Protein AF-A0A7C5GDE3-F1 (afdb_monomer)

Foldseek 3Di:
DVVVVVVVVVVVVVVVCVVVVDDDDDDDPDDQDLVNDDPVVNVVVV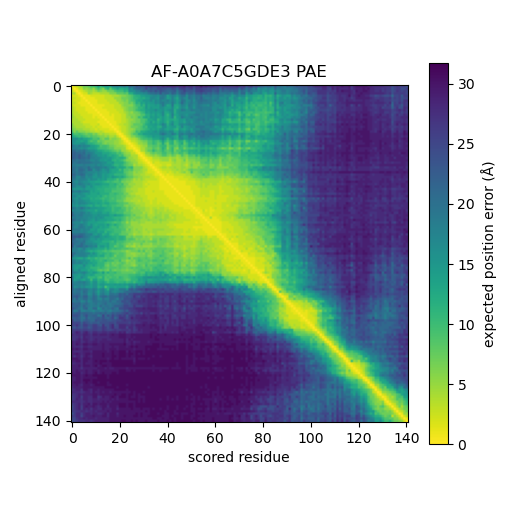VLVVQADPVDPVSVVCRCVVVVVVVVVVVVVVVVVCVDVVCPPVVVVVVVVVVVVVVVPPPPPPPVDDDDPVCVVPPDDDDDPVVVVVPPPPPPD

Mean predicted aligned error: 18.71 Å

pLDDT: mean 71.04, std 16.56, range [36.78, 96.12]

Sequence (141 aa):
MAETIREQAQAALKEVEEISAVVLPEPSTELVPVDAADEPTSAEIQKRMDEIDMGNTQSIIEFGSTAQAGLQEISQEMLQGVRNKDVGPAGDSLSAIVTTIRGFSVNELDMRRKRSWWERLLGRAAPAAKFLARYEDVQGQ

Structure (mmCIF, N/CA/C/O backbone):
data_AF-A0A7C5GDE3-F1
#
_entry.id   AF-A0A7C5GDE3-F1
#
loop_
_atom_site.group_PDB
_atom_site.id
_atom_site.type_symbol
_atom_site.label_atom_id
_atom_site.label_alt_id
_atom_site.label_comp_id
_atom_site.label_asym_id
_atom_site.label_entity_id
_atom_site.label_seq_id
_atom_site.pdbx_PDB_ins_code
_atom_site.Cartn_x
_atom_site.Cartn_y
_atom_site.Cartn_z
_atom_site.occupancy
_atom_site.B_iso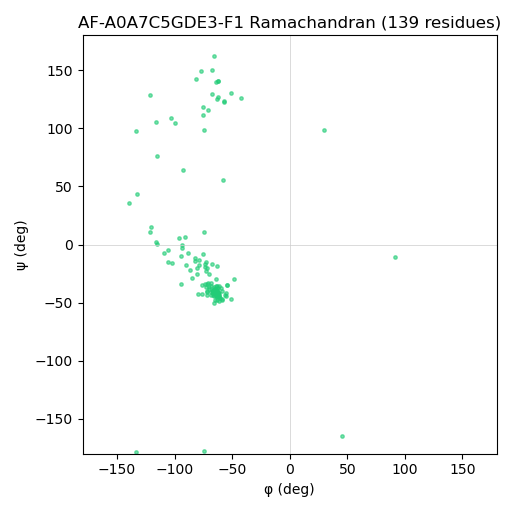_or_equiv
_atom_site.auth_seq_id
_atom_site.auth_comp_id
_atom_site.auth_asym_id
_atom_site.auth_atom_id
_atom_site.pdbx_PDB_model_num
ATOM 1 N N . MET A 1 1 ? -35.048 -11.320 20.914 1.00 57.00 1 MET A N 1
ATOM 2 C CA . MET A 1 1 ? -33.844 -10.500 21.174 1.00 57.00 1 MET A CA 1
ATOM 3 C C . MET A 1 1 ? -32.620 -11.364 21.462 1.00 57.00 1 MET A C 1
ATOM 5 O O . MET A 1 1 ? -31.658 -11.242 20.725 1.00 57.00 1 MET A O 1
ATOM 9 N N . ALA A 1 2 ? -32.636 -12.265 22.454 1.00 73.25 2 ALA A N 1
ATOM 10 C CA . ALA A 1 2 ? -31.489 -13.155 22.698 1.00 73.25 2 ALA A CA 1
ATOM 11 C C . ALA A 1 2 ? -31.217 -14.136 21.535 1.00 73.25 2 ALA A C 1
ATOM 13 O O . ALA A 1 2 ? -30.075 -14.266 21.110 1.00 73.25 2 ALA A O 1
ATOM 14 N N . GLU A 1 3 ? -32.267 -14.747 20.970 1.00 77.62 3 GLU A N 1
ATOM 15 C CA . GLU A 1 3 ? -32.136 -15.688 19.841 1.00 77.62 3 GLU A CA 1
ATOM 16 C C . GLU A 1 3 ? -31.596 -15.011 18.572 1.00 77.62 3 GLU A C 1
ATOM 18 O O . GLU A 1 3 ? -30.639 -15.474 17.968 1.00 77.62 3 GLU A O 1
ATOM 23 N N . THR A 1 4 ? -32.118 -13.825 18.249 1.00 84.44 4 THR A N 1
ATOM 24 C CA . THR A 1 4 ? -31.670 -13.013 17.107 1.00 84.44 4 THR A CA 1
ATOM 25 C C . THR A 1 4 ? -30.212 -12.561 17.234 1.00 84.44 4 THR A C 1
ATOM 27 O O . THR A 1 4 ? -29.501 -12.497 16.238 1.00 84.44 4 THR A O 1
ATOM 30 N N . ILE A 1 5 ? -29.739 -12.265 18.453 1.00 79.75 5 ILE A N 1
ATOM 31 C CA . ILE A 1 5 ? -28.326 -11.929 18.702 1.00 79.75 5 ILE A CA 1
ATOM 32 C C . ILE A 1 5 ? -27.446 -13.172 18.530 1.00 79.75 5 ILE A C 1
ATOM 34 O O . ILE A 1 5 ? -26.348 -13.081 17.986 1.00 79.75 5 ILE A O 1
ATOM 38 N N . ARG A 1 6 ? -27.927 -14.342 18.964 1.00 76.31 6 ARG A N 1
ATOM 39 C CA . ARG A 1 6 ? -27.211 -15.614 18.832 1.00 76.31 6 ARG A CA 1
ATOM 40 C C . ARG A 1 6 ? -27.056 -16.029 17.368 1.00 76.31 6 ARG A C 1
ATOM 42 O O . ARG A 1 6 ? -25.956 -16.405 16.973 1.00 76.31 6 ARG A O 1
ATOM 49 N N . GLU A 1 7 ? -28.112 -15.902 16.570 1.00 84.94 7 GLU A N 1
ATOM 50 C CA . GLU A 1 7 ? -28.078 -16.160 15.123 1.00 84.94 7 GLU A CA 1
ATOM 51 C C . GLU A 1 7 ? -27.121 -15.203 14.397 1.00 84.94 7 GLU A C 1
ATOM 53 O O . GLU A 1 7 ? -26.301 -15.642 13.592 1.00 84.94 7 GLU A O 1
ATOM 58 N N . GLN A 1 8 ? -27.150 -13.906 14.728 1.00 78.62 8 GLN A N 1
ATOM 59 C CA . GLN A 1 8 ? -26.225 -12.917 14.158 1.00 78.62 8 GLN A CA 1
ATOM 60 C C . GLN A 1 8 ? -24.766 -13.189 14.541 1.00 78.62 8 GLN A C 1
ATOM 62 O O . GLN A 1 8 ? -23.879 -13.093 13.694 1.00 78.62 8 GLN A O 1
ATOM 67 N N . ALA A 1 9 ? -24.506 -13.568 15.795 1.00 81.06 9 ALA A N 1
ATOM 68 C CA . ALA A 1 9 ? -23.167 -13.928 16.249 1.00 81.06 9 ALA A CA 1
ATOM 69 C C . ALA A 1 9 ? -22.640 -15.183 15.536 1.00 81.06 9 ALA A C 1
ATOM 71 O O . ALA A 1 9 ? -21.473 -15.226 15.157 1.00 81.06 9 ALA A O 1
ATOM 72 N N . GLN A 1 10 ? -23.493 -16.186 15.305 1.00 81.94 10 GLN A N 1
ATOM 73 C CA . GLN A 1 10 ? -23.124 -17.384 14.544 1.00 81.94 10 GLN A CA 1
ATOM 74 C C . GLN A 1 10 ? -22.838 -17.077 13.070 1.00 81.94 10 GLN A C 1
ATOM 76 O O . GLN A 1 10 ? -21.880 -17.614 12.518 1.00 81.94 10 GLN A O 1
ATOM 81 N N . ALA A 1 11 ? -23.619 -16.193 12.444 1.00 82.25 11 ALA A N 1
ATOM 82 C CA . ALA A 1 11 ? -23.365 -15.753 11.074 1.00 82.25 11 ALA A CA 1
ATOM 83 C C . ALA A 1 11 ? -22.026 -15.002 10.955 1.00 82.25 11 ALA A C 1
ATOM 85 O O . ALA A 1 11 ? -21.229 -15.311 10.072 1.00 82.25 11 ALA A O 1
ATOM 86 N N . ALA A 1 12 ? -21.743 -14.085 11.885 1.00 82.50 12 ALA A N 1
ATOM 87 C CA . ALA A 1 12 ? -20.484 -13.344 11.917 1.00 82.50 12 ALA A CA 1
ATOM 88 C C . ALA A 1 12 ? -19.271 -14.252 12.182 1.00 82.50 12 ALA A C 1
ATOM 90 O O . ALA A 1 12 ? -18.218 -14.058 11.581 1.00 82.50 12 ALA A O 1
ATOM 91 N N . LEU A 1 13 ? -19.409 -15.259 13.054 1.00 83.00 13 LEU A N 1
ATOM 92 C CA . LEU A 1 13 ? -18.359 -16.256 13.286 1.00 83.00 13 LEU A CA 1
ATOM 93 C C . LEU A 1 13 ? -18.038 -17.031 12.012 1.00 83.00 13 LEU A C 1
ATOM 95 O O . LEU A 1 13 ? -16.869 -17.163 11.664 1.00 83.00 13 LEU A O 1
ATOM 99 N N . LYS A 1 14 ? -19.067 -17.479 11.290 1.00 82.62 14 LYS A N 1
ATOM 100 C CA . LYS A 1 14 ? -18.890 -18.212 10.038 1.00 82.62 14 LYS A CA 1
ATOM 101 C C . LYS A 1 14 ? -18.173 -17.372 8.975 1.00 82.62 14 LYS A C 1
ATOM 103 O O . LYS A 1 14 ? -17.272 -17.869 8.314 1.00 82.62 14 LYS A O 1
ATOM 108 N N . GLU A 1 15 ? -18.524 -16.095 8.847 1.00 80.06 15 GLU A N 1
ATOM 109 C CA . GLU A 1 15 ? -17.852 -15.169 7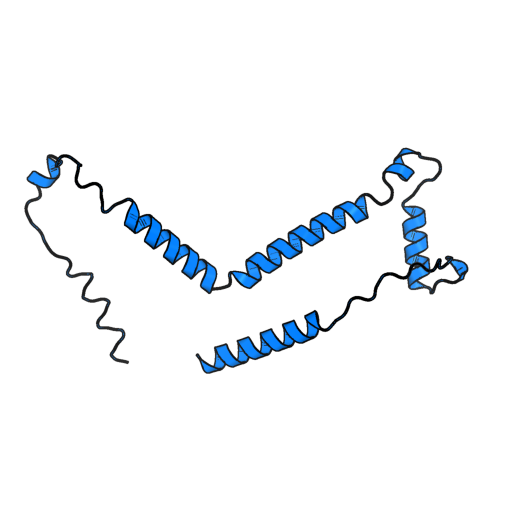.925 1.00 80.06 15 GLU A CA 1
ATOM 110 C C . GLU A 1 15 ? -16.373 -14.953 8.302 1.00 80.06 15 GLU A C 1
ATOM 112 O O . GLU A 1 15 ? -15.495 -14.942 7.441 1.00 80.06 15 GLU A O 1
ATOM 117 N N . VAL A 1 16 ? -16.066 -14.838 9.599 1.00 80.62 16 VAL A N 1
ATOM 118 C CA . VAL A 1 16 ? -14.680 -14.727 10.088 1.00 80.62 16 VAL A CA 1
ATOM 119 C C . VAL A 1 16 ? -13.893 -16.016 9.840 1.00 80.62 16 VAL A C 1
ATOM 121 O O . VAL A 1 16 ? -12.725 -15.951 9.452 1.00 80.62 16 VAL A O 1
ATOM 124 N N . GLU A 1 17 ? -14.507 -17.180 10.035 1.00 80.62 17 GLU A N 1
ATOM 125 C CA . GLU A 1 17 ? -13.902 -18.481 9.732 1.00 80.62 17 GLU A CA 1
ATOM 126 C C . GLU A 1 17 ? -13.613 -18.630 8.233 1.00 80.62 17 GLU A C 1
ATOM 128 O O . GLU A 1 17 ? -12.512 -19.032 7.870 1.00 80.62 17 GLU A O 1
ATOM 133 N N . GLU A 1 18 ? -14.541 -18.234 7.359 1.00 79.38 18 GLU A N 1
ATOM 134 C CA . GLU A 1 18 ? -14.349 -18.270 5.904 1.00 79.38 18 GLU A CA 1
ATOM 135 C C . GLU A 1 18 ? -13.196 -17.363 5.452 1.00 79.38 18 GLU A C 1
ATOM 137 O O . GLU A 1 18 ? -12.375 -17.782 4.638 1.00 79.38 18 GLU A O 1
AT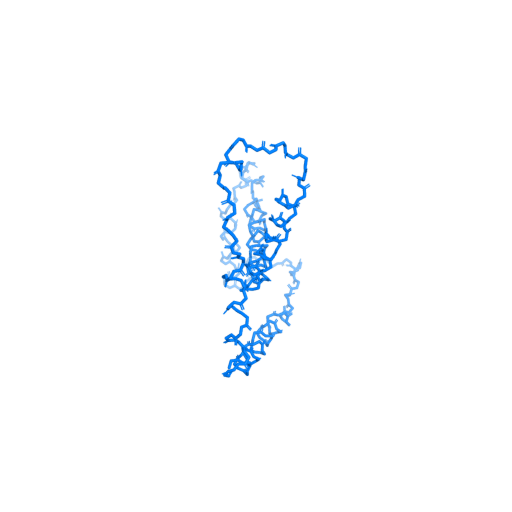OM 142 N N . ILE A 1 19 ? -13.078 -16.155 6.011 1.00 78.06 19 ILE A N 1
ATOM 143 C CA . ILE A 1 19 ? -11.996 -15.216 5.670 1.00 78.06 19 ILE A CA 1
ATOM 144 C C . ILE A 1 19 ? -10.649 -15.683 6.236 1.00 78.06 19 ILE A C 1
ATOM 146 O O . ILE A 1 19 ? -9.636 -15.632 5.543 1.00 78.06 19 ILE A O 1
ATOM 150 N N . SER A 1 20 ? -10.617 -16.147 7.488 1.00 74.69 20 SER A N 1
ATOM 151 C CA . SER A 1 20 ? -9.374 -16.589 8.143 1.00 74.69 20 SER A CA 1
ATOM 152 C C . SER A 1 20 ? -8.849 -17.925 7.616 1.00 74.69 20 SER A C 1
ATOM 154 O O . SER A 1 20 ? -7.650 -18.184 7.708 1.00 74.69 20 SER A O 1
ATOM 156 N N . ALA A 1 21 ? -9.716 -18.755 7.031 1.00 78.44 21 ALA A N 1
ATOM 157 C CA . ALA A 1 21 ? -9.325 -19.997 6.373 1.00 78.44 21 ALA A CA 1
ATOM 158 C C . ALA A 1 21 ? -8.609 -19.774 5.029 1.00 78.44 21 ALA A C 1
ATOM 160 O O . ALA A 1 21 ? -7.973 -20.702 4.521 1.00 78.44 21 ALA A O 1
ATOM 161 N N . VAL A 1 22 ? -8.678 -18.569 4.447 1.00 77.38 22 VAL A N 1
ATOM 162 C CA . VAL A 1 22 ? -7.925 -18.232 3.233 1.00 77.38 22 VAL A CA 1
ATOM 163 C C . VAL A 1 22 ? -6.456 -18.041 3.596 1.00 77.38 22 VAL A C 1
ATOM 165 O O . VAL A 1 22 ? -6.028 -16.984 4.056 1.00 77.38 22 VAL A O 1
ATOM 168 N N . VAL A 1 23 ? -5.662 -19.083 3.363 1.00 75.44 23 VAL A N 1
ATOM 169 C CA . VAL A 1 23 ? -4.204 -18.990 3.429 1.00 75.44 23 VAL A CA 1
ATOM 170 C C . VAL A 1 23 ? -3.733 -18.174 2.231 1.00 75.44 23 VAL A C 1
ATOM 172 O O . VAL A 1 23 ? -3.907 -18.586 1.083 1.00 75.44 23 VAL A O 1
ATOM 175 N N . LEU A 1 24 ? -3.145 -17.007 2.498 1.00 77.88 24 LEU A N 1
ATOM 176 C CA . LEU A 1 24 ? -2.495 -16.218 1.459 1.00 77.88 24 LEU A CA 1
ATOM 177 C C . LEU A 1 24 ? -1.312 -17.025 0.899 1.00 77.88 24 LEU A C 1
ATOM 179 O O . LEU A 1 24 ? -0.465 -17.457 1.687 1.00 77.88 24 LEU A O 1
ATOM 183 N N . PRO A 1 25 ? -1.241 -17.259 -0.424 1.00 78.94 25 PRO A N 1
ATOM 184 C CA . PRO A 1 25 ? -0.101 -17.941 -1.015 1.00 78.94 25 PRO A CA 1
ATOM 185 C C . PRO A 1 25 ? 1.165 -17.112 -0.792 1.00 78.94 25 PRO A C 1
ATOM 187 O O . PRO A 1 25 ? 1.142 -15.882 -0.890 1.00 78.94 25 PRO A O 1
ATOM 190 N N . GLU A 1 26 ? 2.276 -17.786 -0.500 1.00 79.19 26 GLU A N 1
ATOM 191 C CA . GLU A 1 26 ? 3.568 -17.111 -0.436 1.00 79.19 26 GLU A CA 1
ATOM 192 C C . GLU A 1 26 ? 3.938 -16.566 -1.825 1.00 79.19 26 GLU A C 1
ATOM 194 O O . GLU A 1 26 ? 3.693 -17.237 -2.836 1.00 79.19 26 GLU A O 1
ATOM 199 N N . PRO A 1 27 ? 4.517 -15.356 -1.908 1.00 79.19 27 PRO A N 1
ATOM 200 C CA . PRO A 1 27 ? 4.967 -14.817 -3.181 1.00 79.19 27 PRO A CA 1
ATOM 201 C C . PRO A 1 27 ? 6.060 -15.721 -3.762 1.00 79.19 27 PRO A C 1
ATOM 203 O O . PRO A 1 27 ? 7.054 -16.017 -3.096 1.00 79.19 27 PRO A O 1
ATOM 206 N N . SER A 1 28 ? 5.879 -16.154 -5.012 1.00 82.38 28 SER A N 1
ATOM 207 C CA . SER A 1 28 ? 6.898 -16.932 -5.718 1.00 82.38 28 SER A CA 1
ATOM 208 C C . SER A 1 28 ? 8.176 -16.107 -5.889 1.00 82.38 28 SER A C 1
ATOM 210 O O . SER A 1 28 ? 8.127 -14.909 -6.169 1.00 82.38 28 SER A O 1
ATOM 212 N N . THR A 1 29 ? 9.326 -16.758 -5.738 1.00 82.25 29 THR A N 1
ATOM 213 C CA . THR A 1 29 ? 10.649 -16.183 -6.029 1.00 82.25 29 THR A CA 1
ATOM 214 C C . THR A 1 29 ? 11.119 -16.491 -7.450 1.00 82.25 29 THR A C 1
ATOM 216 O O . THR A 1 29 ? 12.216 -16.088 -7.841 1.00 82.25 29 THR A O 1
ATOM 219 N N . GLU A 1 30 ? 10.310 -17.214 -8.225 1.00 84.50 30 GLU A N 1
ATOM 220 C CA . GLU A 1 30 ? 10.614 -17.552 -9.607 1.00 84.50 30 GLU A CA 1
ATOM 221 C C . GLU A 1 30 ? 10.590 -16.297 -10.485 1.00 84.50 30 GLU A C 1
ATOM 223 O O . GLU A 1 30 ? 9.650 -15.502 -10.459 1.00 84.50 30 GLU A O 1
ATOM 228 N N . LEU A 1 31 ? 11.652 -16.114 -11.269 1.00 80.69 31 LEU A N 1
ATOM 229 C CA . LEU A 1 31 ? 11.746 -15.006 -12.208 1.00 80.69 31 LEU A CA 1
ATOM 230 C C . LEU A 1 31 ? 10.851 -15.296 -13.411 1.00 80.69 31 LEU A C 1
ATOM 232 O O . LEU A 1 31 ? 11.161 -16.171 -14.217 1.00 80.69 31 LEU A O 1
ATOM 236 N N . VAL A 1 32 ? 9.776 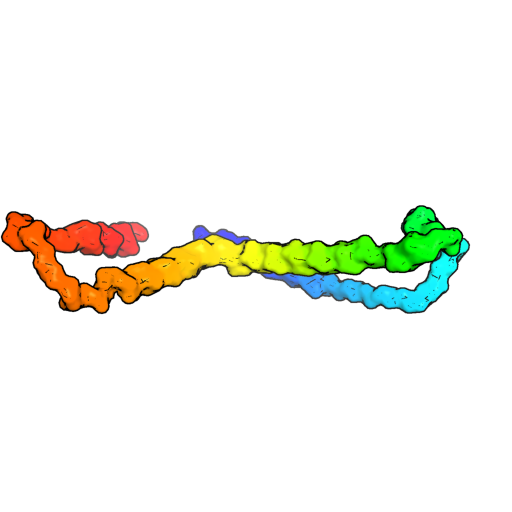-14.523 -13.550 1.00 84.75 32 VAL A N 1
ATOM 237 C CA . VAL A 1 32 ? 8.900 -14.563 -14.724 1.00 84.75 32 VAL A CA 1
ATOM 238 C C . VAL A 1 32 ? 9.281 -13.404 -15.652 1.00 84.75 32 VAL A C 1
ATOM 240 O O . VAL A 1 32 ? 8.984 -12.250 -15.334 1.00 84.75 32 VAL A O 1
ATOM 243 N N . PRO A 1 33 ? 9.977 -13.658 -16.776 1.00 87.38 33 PRO A N 1
ATOM 244 C CA . PRO A 1 33 ? 10.247 -12.618 -17.762 1.00 87.38 33 PRO A CA 1
ATOM 245 C C . PRO A 1 33 ? 8.946 -12.171 -18.437 1.00 87.38 33 PRO A C 1
ATOM 247 O O . PRO A 1 33 ? 8.025 -12.969 -18.602 1.00 87.38 33 PRO A O 1
ATOM 250 N N . VAL A 1 34 ? 8.890 -10.905 -18.867 1.00 86.38 34 VAL A N 1
ATOM 251 C CA . VAL A 1 34 ? 7.686 -10.299 -19.469 1.00 86.38 34 VAL A CA 1
ATOM 252 C C . VAL A 1 34 ? 7.142 -11.106 -20.656 1.00 86.38 34 VAL A C 1
ATOM 254 O O . VAL A 1 34 ? 5.933 -11.238 -20.797 1.00 86.38 34 VAL A O 1
ATOM 257 N N . ASP A 1 35 ? 8.028 -11.728 -21.438 1.00 86.50 35 ASP A N 1
ATOM 258 C CA . ASP A 1 35 ? 7.674 -12.537 -22.612 1.00 86.50 35 ASP A CA 1
ATOM 259 C C . ASP A 1 35 ? 7.020 -13.886 -22.262 1.00 86.50 35 ASP A C 1
ATOM 261 O O . ASP A 1 35 ? 6.388 -14.512 -23.112 1.00 86.50 35 ASP A O 1
ATOM 265 N N . ALA A 1 36 ? 7.205 -14.362 -21.028 1.00 87.94 36 ALA A N 1
ATOM 266 C CA . ALA A 1 36 ? 6.643 -15.616 -20.525 1.00 87.94 36 ALA A CA 1
ATOM 267 C C . ALA A 1 36 ? 5.469 -15.396 -19.555 1.00 87.94 36 ALA A C 1
ATOM 269 O O . ALA A 1 36 ? 4.858 -16.368 -19.111 1.00 87.94 36 ALA A O 1
ATOM 270 N N . ALA A 1 37 ? 5.172 -14.140 -19.213 1.00 88.62 37 ALA A N 1
ATOM 271 C CA . ALA A 1 37 ? 4.049 -13.771 -18.367 1.00 88.62 37 ALA A CA 1
ATOM 272 C C . ALA A 1 37 ? 2.727 -13.832 -19.149 1.00 88.62 37 ALA A C 1
ATOM 274 O O . ALA A 1 37 ? 2.673 -13.572 -20.351 1.00 88.62 37 ALA A O 1
ATOM 275 N N . ASP A 1 38 ? 1.639 -14.150 -18.456 1.00 91.81 38 ASP A N 1
ATOM 276 C CA . ASP A 1 38 ? 0.291 -14.014 -18.997 1.00 91.81 38 ASP A CA 1
ATOM 277 C C . ASP A 1 38 ? -0.073 -12.532 -19.239 1.00 91.81 38 ASP A C 1
ATOM 279 O O . ASP A 1 38 ? 0.570 -11.615 -18.720 1.00 91.81 38 ASP A O 1
ATOM 283 N N . GLU A 1 39 ? -1.103 -12.271 -20.053 1.00 89.25 39 GLU A N 1
ATOM 284 C CA . GLU A 1 39 ? -1.501 -10.906 -20.447 1.00 89.25 39 GLU A CA 1
ATOM 285 C C . GLU A 1 39 ? -1.696 -9.920 -19.274 1.00 89.25 39 GLU A C 1
ATOM 287 O O . GLU A 1 39 ? -1.159 -8.812 -19.347 1.00 89.25 39 GLU A O 1
ATOM 292 N N . PRO A 1 40 ? -2.407 -10.252 -18.175 1.00 91.62 40 PRO A N 1
ATOM 293 C CA . PRO A 1 40 ? -2.576 -9.294 -17.084 1.00 91.62 40 PRO A CA 1
ATOM 294 C C . PRO A 1 40 ? -1.270 -9.062 -16.312 1.00 91.62 40 PRO A C 1
ATOM 296 O O . PRO A 1 40 ? -0.980 -7.931 -15.923 1.00 91.62 40 PRO A O 1
ATOM 299 N N . THR A 1 41 ? -0.449 -10.098 -16.127 1.00 88.94 41 THR A N 1
ATOM 300 C CA . THR A 1 41 ? 0.837 -9.978 -15.428 1.00 88.94 41 THR A CA 1
ATOM 301 C C . THR A 1 41 ? 1.838 -9.157 -16.237 1.00 88.94 41 THR A C 1
ATOM 303 O O . THR A 1 41 ? 2.504 -8.279 -15.689 1.00 88.94 41 THR A O 1
ATOM 306 N N . SER A 1 42 ? 1.925 -9.384 -17.548 1.00 91.19 42 SER A N 1
ATOM 307 C CA . SER A 1 42 ? 2.805 -8.616 -18.440 1.00 91.19 42 SER A CA 1
ATOM 308 C C . SER A 1 42 ? 2.407 -7.139 -18.518 1.00 91.19 42 SER A C 1
ATOM 310 O O . SER A 1 42 ? 3.287 -6.278 -18.487 1.00 91.19 42 SER A O 1
ATOM 312 N N . ALA A 1 43 ? 1.108 -6.822 -18.519 1.00 92.56 43 ALA A N 1
ATOM 313 C CA . ALA A 1 43 ? 0.624 -5.442 -18.450 1.00 92.56 43 ALA A CA 1
ATOM 314 C C . ALA A 1 43 ? 1.056 -4.734 -17.152 1.00 92.56 43 ALA A C 1
ATOM 316 O O . ALA A 1 43 ? 1.524 -3.595 -17.191 1.00 92.56 43 ALA A O 1
ATOM 317 N N . GLU A 1 44 ? 0.955 -5.408 -16.004 1.00 91.50 44 GLU A N 1
ATOM 318 C CA . GLU A 1 44 ? 1.413 -4.861 -14.720 1.00 91.50 44 GLU A CA 1
ATOM 319 C C . GLU A 1 44 ? 2.941 -4.723 -14.654 1.00 91.50 44 GLU A C 1
ATOM 321 O O . GLU A 1 44 ? 3.443 -3.748 -14.092 1.00 91.50 44 GLU A O 1
ATOM 326 N N . ILE A 1 45 ? 3.695 -5.651 -15.252 1.00 90.88 45 ILE A N 1
ATOM 327 C CA . ILE A 1 45 ? 5.155 -5.529 -15.388 1.00 90.88 45 ILE A CA 1
ATOM 328 C C . ILE A 1 45 ? 5.497 -4.293 -16.222 1.00 90.88 45 ILE A C 1
ATOM 330 O O . ILE A 1 45 ? 6.304 -3.478 -15.780 1.00 90.88 45 ILE A O 1
ATOM 334 N N . GLN A 1 46 ? 4.858 -4.110 -17.380 1.00 92.19 46 GLN A N 1
ATOM 335 C CA . GLN A 1 46 ? 5.113 -2.961 -18.250 1.00 92.19 46 GLN A CA 1
ATOM 336 C C . GLN A 1 46 ? 4.790 -1.642 -17.547 1.00 92.19 46 GLN A C 1
ATOM 338 O O . GLN A 1 46 ? 5.595 -0.717 -17.567 1.00 92.19 46 GLN A O 1
ATOM 343 N N . LYS A 1 47 ? 3.659 -1.579 -16.843 1.00 91.81 47 LYS A N 1
ATOM 344 C CA . LYS A 1 47 ? 3.294 -0.412 -16.040 1.00 91.81 47 LYS A CA 1
ATOM 345 C C . LYS A 1 47 ? 4.373 -0.064 -15.010 1.00 91.81 47 LYS A C 1
ATOM 347 O O . LYS A 1 47 ? 4.722 1.100 -14.871 1.00 91.81 47 LYS A O 1
ATOM 352 N N . ARG A 1 48 ? 4.937 -1.059 -14.317 1.00 91.19 48 ARG A N 1
ATOM 353 C CA . ARG A 1 48 ? 6.041 -0.850 -13.359 1.00 91.19 48 ARG A CA 1
ATOM 354 C C . ARG A 1 48 ? 7.342 -0.444 -14.045 1.00 91.19 48 ARG A C 1
ATOM 356 O O . ARG A 1 48 ? 8.110 0.315 -13.466 1.00 91.19 48 ARG A O 1
ATOM 363 N N . MET A 1 49 ? 7.601 -0.935 -15.256 1.00 91.31 49 MET A N 1
ATOM 364 C CA . MET A 1 49 ? 8.742 -0.485 -16.059 1.00 91.31 49 MET A CA 1
ATOM 365 C C . MET A 1 49 ? 8.613 0.995 -16.428 1.00 91.31 49 MET A C 1
ATOM 367 O O . MET A 1 49 ? 9.614 1.702 -16.414 1.00 91.31 49 MET A O 1
ATOM 371 N N . ASP A 1 50 ? 7.395 1.474 -16.682 1.00 92.75 50 ASP A N 1
ATOM 372 C CA . ASP A 1 50 ? 7.130 2.883 -16.990 1.00 92.75 50 ASP A CA 1
ATOM 373 C C . ASP A 1 50 ? 7.239 3.800 -15.747 1.00 92.75 50 ASP A C 1
ATOM 375 O O . ASP A 1 50 ? 7.374 5.016 -15.883 1.00 92.75 50 ASP A O 1
ATOM 379 N N . GLU A 1 51 ? 7.209 3.241 -14.529 1.00 90.50 51 GLU A N 1
ATOM 380 C CA . GLU A 1 51 ? 7.378 3.979 -13.264 1.00 90.50 51 GLU A CA 1
ATOM 381 C C . GLU A 1 51 ? 8.848 4.313 -12.939 1.00 90.50 51 GLU A C 1
ATOM 383 O O . GLU A 1 51 ? 9.104 5.127 -12.046 1.00 90.50 51 GLU A O 1
ATOM 388 N N . ILE A 1 52 ? 9.820 3.711 -13.636 1.00 93.00 52 ILE A N 1
ATOM 389 C CA . ILE A 1 52 ? 11.255 3.906 -13.387 1.00 93.00 52 ILE A CA 1
ATOM 390 C C . ILE A 1 52 ? 11.989 4.438 -14.621 1.00 93.00 52 ILE A C 1
ATOM 392 O O . ILE A 1 52 ? 11.952 3.861 -15.704 1.00 93.00 52 ILE A O 1
ATOM 396 N N . ASP A 1 53 ? 12.747 5.517 -14.433 1.00 94.00 53 ASP A N 1
ATOM 397 C CA . ASP A 1 53 ? 13.691 6.032 -15.422 1.00 94.00 53 ASP A CA 1
ATOM 398 C C . ASP A 1 53 ? 15.126 5.662 -15.025 1.00 94.00 53 ASP A C 1
ATOM 400 O O . ASP A 1 53 ? 15.712 6.225 -14.098 1.00 94.00 53 ASP A O 1
ATOM 404 N N . MET A 1 54 ? 15.722 4.736 -15.778 1.00 92.81 54 MET A N 1
ATOM 405 C CA . MET A 1 54 ? 17.091 4.256 -15.558 1.00 92.81 54 MET A CA 1
ATOM 406 C C . MET A 1 54 ? 18.172 5.319 -15.826 1.00 92.81 54 MET A C 1
ATOM 408 O O . MET A 1 54 ? 19.316 5.146 -15.402 1.00 92.81 54 MET A O 1
ATOM 412 N N . GLY A 1 55 ? 17.849 6.412 -16.526 1.00 96.12 55 GLY A N 1
ATOM 413 C CA . GLY A 1 55 ? 18.742 7.558 -16.725 1.00 96.12 55 GLY A CA 1
ATOM 414 C C . GLY A 1 55 ? 18.744 8.544 -15.554 1.00 96.12 55 GLY A C 1
ATOM 415 O O . GLY A 1 55 ? 19.610 9.419 -15.487 1.00 96.12 55 GLY A O 1
ATOM 416 N N . ASN A 1 56 ? 17.801 8.401 -14.621 1.00 96.00 56 ASN A N 1
ATOM 417 C CA . ASN A 1 56 ? 17.614 9.294 -13.490 1.00 96.00 56 ASN A CA 1
ATOM 418 C C . ASN A 1 56 ? 17.856 8.556 -12.167 1.00 96.00 56 ASN A C 1
ATOM 420 O O . ASN A 1 56 ? 17.003 7.827 -11.665 1.00 96.00 56 ASN A O 1
ATOM 424 N N . THR A 1 57 ? 19.001 8.819 -11.538 1.00 93.75 57 THR A N 1
ATOM 425 C CA . THR A 1 57 ? 19.368 8.223 -10.245 1.00 93.75 57 THR A CA 1
ATOM 426 C C . THR A 1 57 ? 18.312 8.447 -9.160 1.00 93.75 57 THR A C 1
ATOM 428 O O . THR A 1 57 ? 18.098 7.559 -8.340 1.00 93.75 57 THR A O 1
ATOM 431 N N . GLN A 1 58 ? 17.630 9.597 -9.155 1.00 93.06 58 GLN A N 1
ATOM 432 C CA . GLN A 1 58 ? 16.576 9.865 -8.177 1.00 93.06 58 GLN A CA 1
ATOM 433 C C . GLN A 1 58 ? 15.368 8.947 -8.398 1.00 93.06 58 GLN A C 1
ATOM 435 O O . GLN A 1 58 ? 14.837 8.416 -7.430 1.00 93.06 58 GLN A O 1
ATOM 440 N N . SER A 1 59 ? 14.994 8.686 -9.655 1.00 94.00 59 SER A N 1
ATOM 441 C CA . SER A 1 59 ? 13.916 7.745 -9.988 1.00 94.00 59 SER A CA 1
ATOM 442 C C . SER A 1 59 ? 14.246 6.328 -9.520 1.00 94.00 59 SER A C 1
ATOM 444 O O . SER A 1 59 ? 13.408 5.680 -8.903 1.00 94.00 59 SER A O 1
ATOM 446 N N . ILE A 1 60 ? 15.488 5.876 -9.716 1.00 90.62 60 ILE A N 1
ATOM 447 C CA . ILE A 1 60 ? 15.942 4.563 -9.232 1.00 90.62 60 ILE A CA 1
ATOM 448 C C . ILE A 1 60 ? 15.878 4.483 -7.699 1.00 90.62 60 ILE A C 1
ATOM 450 O O . ILE A 1 60 ? 15.479 3.456 -7.156 1.00 90.62 60 ILE A O 1
ATOM 454 N N . ILE A 1 61 ? 16.264 5.554 -6.996 1.00 90.56 61 ILE A N 1
ATOM 455 C CA . ILE A 1 61 ? 16.216 5.617 -5.526 1.00 90.56 61 ILE A CA 1
ATOM 456 C C . ILE A 1 61 ? 14.770 5.604 -5.013 1.00 90.56 61 ILE A C 1
ATOM 458 O O . ILE A 1 61 ? 14.483 4.980 -3.993 1.00 90.56 61 ILE A O 1
ATOM 462 N N . GLU A 1 62 ? 13.866 6.306 -5.692 1.00 90.62 62 GLU A N 1
ATOM 463 C CA . GLU A 1 62 ? 12.459 6.417 -5.298 1.00 90.62 62 GLU A CA 1
ATOM 464 C C . GLU A 1 62 ? 11.621 5.204 -5.714 1.00 90.62 62 GLU A C 1
ATOM 466 O O . GLU A 1 62 ? 10.556 4.971 -5.130 1.00 90.62 62 GLU A O 1
ATOM 471 N N . PHE A 1 63 ? 12.078 4.416 -6.689 1.00 91.81 63 PHE A N 1
ATOM 472 C CA . PHE A 1 63 ? 11.372 3.233 -7.160 1.00 91.81 63 PHE A CA 1
ATOM 4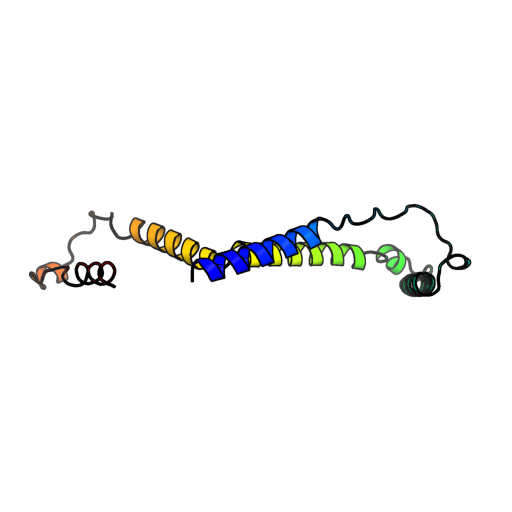73 C C . PHE A 1 63 ? 11.122 2.245 -6.010 1.00 91.81 63 PHE A C 1
ATOM 475 O O . PHE A 1 63 ? 12.033 1.808 -5.308 1.00 91.81 63 PHE A O 1
ATOM 482 N N . GLY A 1 64 ? 9.849 1.904 -5.794 1.00 84.31 64 GLY A N 1
ATOM 483 C CA . GLY A 1 64 ? 9.403 1.048 -4.689 1.00 84.31 64 GLY A CA 1
ATOM 484 C C . GLY A 1 64 ? 9.013 1.779 -3.395 1.00 84.31 64 GLY A C 1
ATOM 485 O O . GLY A 1 64 ? 8.375 1.165 -2.538 1.00 84.31 64 GLY A O 1
ATOM 486 N N . SER A 1 65 ? 9.286 3.082 -3.254 1.00 88.50 65 SER A N 1
ATOM 487 C CA . SER A 1 65 ? 8.872 3.873 -2.075 1.00 88.50 65 SER A CA 1
ATOM 488 C C . SER A 1 65 ? 7.350 3.898 -1.875 1.00 88.50 65 SER A C 1
ATOM 490 O O . SER A 1 65 ? 6.865 3.776 -0.751 1.00 88.50 65 SER A O 1
ATOM 492 N N . THR A 1 66 ? 6.583 3.949 -2.968 1.00 84.12 66 THR A N 1
ATOM 493 C CA . THR A 1 66 ? 5.111 3.900 -2.943 1.00 84.12 66 THR A CA 1
ATOM 494 C C . THR A 1 66 ? 4.587 2.588 -2.357 1.00 84.12 66 THR A C 1
ATOM 496 O O . THR A 1 66 ? 3.665 2.597 -1.545 1.00 84.12 66 THR A O 1
ATOM 499 N N . ALA A 1 67 ? 5.201 1.451 -2.703 1.00 84.25 67 ALA A N 1
ATOM 500 C CA . ALA A 1 67 ? 4.805 0.156 -2.151 1.00 84.25 67 ALA A CA 1
ATOM 501 C C . ALA A 1 67 ? 5.080 0.078 -0.637 1.00 84.25 67 ALA A C 1
ATOM 503 O O . ALA A 1 67 ? 4.266 -0.453 0.117 1.00 84.25 67 ALA A O 1
ATOM 504 N N . GLN A 1 68 ? 6.194 0.658 -0.179 1.00 82.62 68 GLN A N 1
ATOM 505 C CA . GLN A 1 68 ? 6.531 0.737 1.247 1.00 82.62 68 GLN A CA 1
ATOM 506 C C . GLN A 1 68 ? 5.556 1.639 2.017 1.00 82.62 68 GLN A C 1
ATOM 508 O O . GLN A 1 68 ? 5.116 1.271 3.107 1.00 82.62 68 GLN A O 1
ATOM 513 N N . ALA A 1 69 ? 5.171 2.780 1.438 1.00 85.38 69 ALA A N 1
ATOM 514 C CA . ALA A 1 69 ? 4.154 3.661 2.007 1.00 85.38 69 ALA A CA 1
ATOM 515 C C . ALA A 1 69 ? 2.784 2.964 2.103 1.00 85.38 69 ALA A C 1
ATOM 517 O O . ALA A 1 69 ? 2.134 3.028 3.147 1.00 85.38 69 ALA A O 1
ATOM 518 N N . GLY A 1 70 ? 2.391 2.217 1.065 1.00 82.06 70 GLY A N 1
ATOM 519 C CA . GLY A 1 70 ? 1.141 1.455 1.045 1.00 82.06 70 GLY A CA 1
ATOM 520 C C . GLY A 1 70 ? 1.042 0.422 2.172 1.00 82.06 70 GLY A C 1
ATOM 521 O O . GLY A 1 70 ? 0.004 0.316 2.818 1.00 82.06 70 GLY A O 1
ATOM 522 N N . LEU A 1 71 ? 2.128 -0.290 2.502 1.00 83.94 71 LEU A N 1
ATOM 523 C CA . LEU A 1 71 ? 2.137 -1.227 3.639 1.00 83.94 71 LEU A CA 1
ATOM 524 C C . LEU A 1 71 ? 1.866 -0.528 4.980 1.00 83.94 71 LEU A C 1
ATOM 526 O O . LEU A 1 71 ? 1.206 -1.086 5.864 1.00 83.94 71 LEU A O 1
ATOM 530 N N . GLN A 1 72 ? 2.363 0.698 5.139 1.00 80.25 72 GLN A N 1
ATOM 531 C CA . GLN A 1 72 ? 2.145 1.488 6.344 1.00 80.25 72 GLN A CA 1
ATOM 532 C C . GLN A 1 72 ? 0.706 2.012 6.441 1.00 80.25 72 GLN A C 1
ATOM 534 O O . GLN A 1 72 ? 0.151 2.064 7.542 1.00 80.25 72 GLN A O 1
ATOM 539 N N . GLU A 1 73 ? 0.095 2.384 5.319 1.00 84.69 73 GLU A N 1
ATOM 540 C CA . GLU A 1 73 ? -1.316 2.774 5.239 1.00 84.69 73 GLU A CA 1
ATOM 541 C C . GLU A 1 73 ? -2.235 1.588 5.550 1.00 84.69 73 GLU A C 1
ATOM 543 O O . GLU A 1 73 ? -3.040 1.661 6.477 1.00 84.69 73 GLU A O 1
ATOM 548 N N . ILE A 1 74 ? -2.006 0.448 4.894 1.00 79.56 74 ILE A N 1
ATOM 549 C CA . ILE A 1 74 ? -2.734 -0.806 5.125 1.00 79.56 74 ILE A CA 1
ATOM 550 C C . ILE A 1 74 ? -2.661 -1.223 6.604 1.00 79.56 74 ILE A C 1
ATOM 552 O O . ILE A 1 74 ? -3.661 -1.616 7.203 1.00 79.56 74 ILE A O 1
ATOM 556 N N . SER A 1 75 ? -1.494 -1.088 7.240 1.00 79.12 75 SER A N 1
ATOM 557 C CA . SER A 1 75 ? -1.340 -1.379 8.673 1.00 79.12 75 SER A CA 1
ATOM 558 C C . SER A 1 75 ? -2.196 -0.457 9.552 1.00 79.12 75 SER A C 1
ATOM 560 O O . SER A 1 75 ? -2.757 -0.894 10.557 1.00 79.12 75 SER A O 1
ATOM 562 N N . GLN A 1 76 ? -2.327 0.821 9.190 1.00 78.81 76 GLN A N 1
ATOM 563 C CA . GLN A 1 76 ? -3.167 1.775 9.918 1.00 78.81 76 GLN A CA 1
ATOM 564 C C . GLN A 1 76 ? -4.655 1.506 9.707 1.00 78.81 76 GLN A C 1
ATOM 566 O O . GLN A 1 76 ? -5.415 1.582 10.676 1.00 78.81 76 GLN A O 1
ATOM 571 N N . GLU A 1 77 ? -5.067 1.171 8.486 1.00 77.88 77 GLU A N 1
ATOM 572 C CA . GLU A 1 77 ? -6.439 0.769 8.172 1.00 77.88 77 GLU A CA 1
ATOM 573 C C . GLU A 1 77 ? -6.829 -0.498 8.934 1.00 77.88 77 GLU A C 1
ATOM 575 O O . GLU A 1 77 ? -7.877 -0.522 9.581 1.00 77.88 77 GLU A O 1
ATOM 580 N N . MET A 1 78 ? -5.955 -1.508 8.976 1.00 75.69 78 MET A N 1
ATOM 581 C CA . MET A 1 78 ? -6.171 -2.710 9.788 1.00 75.69 78 MET A CA 1
ATOM 582 C C . MET A 1 78 ? -6.323 -2.373 11.276 1.00 75.69 78 MET A C 1
ATOM 584 O O . MET A 1 78 ? -7.271 -2.821 11.921 1.00 75.69 78 MET A O 1
ATOM 588 N N . LEU A 1 79 ? -5.440 -1.536 11.834 1.00 72.81 79 LEU A N 1
ATOM 589 C CA . LEU A 1 79 ? -5.517 -1.117 13.240 1.00 72.81 79 LEU A CA 1
ATOM 590 C C . LEU A 1 79 ? -6.783 -0.311 13.564 1.00 72.81 79 LEU A C 1
ATOM 592 O O . LEU A 1 79 ? -7.234 -0.317 14.712 1.00 72.81 79 LEU A O 1
ATOM 596 N N . GLN A 1 80 ? -7.329 0.432 12.602 1.00 70.31 80 GLN A N 1
ATOM 597 C CA . GLN A 1 80 ? -8.604 1.138 12.750 1.00 70.31 80 GLN A CA 1
ATOM 598 C C . GLN A 1 80 ? -9.786 0.173 12.635 1.00 70.31 80 GLN A C 1
ATOM 600 O O . GLN A 1 80 ? -10.698 0.233 13.458 1.00 70.31 80 GLN A O 1
ATOM 605 N N . GLY A 1 81 ? -9.739 -0.754 11.678 1.00 67.00 81 GLY A N 1
ATOM 606 C CA . GLY A 1 81 ? -10.741 -1.799 11.489 1.00 67.00 81 GLY A CA 1
ATOM 607 C C . GLY A 1 81 ? -10.903 -2.685 12.723 1.00 67.00 81 GLY A C 1
ATOM 608 O O . GLY A 1 81 ? -12.024 -2.862 13.191 1.00 67.00 81 GLY A O 1
ATOM 609 N N . VAL A 1 82 ? -9.802 -3.165 13.311 1.00 66.88 82 VAL A N 1
ATOM 610 C CA . VAL A 1 82 ? -9.808 -3.966 14.552 1.00 66.88 82 VAL A CA 1
ATOM 611 C C . VAL A 1 82 ? -10.354 -3.156 15.723 1.00 66.88 82 VAL A C 1
ATOM 613 O O . VAL A 1 82 ? -11.271 -3.605 16.403 1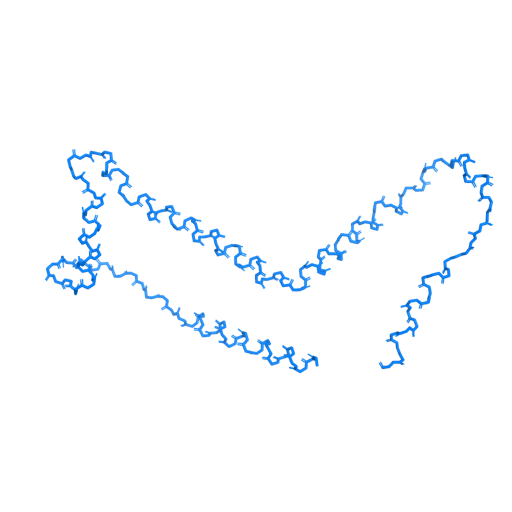.00 66.88 82 VAL A O 1
ATOM 616 N N . ARG A 1 83 ? -9.877 -1.917 15.919 1.00 58.97 83 ARG A N 1
ATOM 617 C CA . ARG A 1 83 ? -10.407 -1.037 16.972 1.00 58.97 83 ARG A CA 1
ATOM 618 C C . ARG A 1 83 ? -11.913 -0.841 16.851 1.00 58.97 83 ARG A C 1
ATOM 620 O O . ARG A 1 83 ? -12.597 -0.939 17.858 1.00 58.97 83 ARG A O 1
ATOM 627 N N . ASN A 1 84 ? -12.429 -0.601 15.650 1.00 59.47 84 ASN A N 1
ATOM 628 C CA . ASN A 1 84 ? -13.856 -0.376 15.429 1.00 59.47 84 ASN A CA 1
ATOM 629 C C . ASN A 1 84 ? -14.685 -1.670 15.533 1.00 59.47 84 ASN A C 1
ATOM 631 O O . ASN A 1 84 ? -15.820 -1.626 16.010 1.00 59.47 84 ASN A O 1
ATOM 635 N N . LYS A 1 85 ? -14.128 -2.817 15.125 1.00 57.22 85 LYS A N 1
ATOM 636 C CA . LYS A 1 85 ? -14.792 -4.129 15.176 1.00 57.22 85 LYS A CA 1
ATOM 637 C C . LYS A 1 85 ? -14.827 -4.721 16.592 1.00 57.22 85 LYS A C 1
ATOM 639 O O . LYS A 1 85 ? -15.838 -5.315 16.953 1.00 57.22 85 LYS A O 1
ATOM 644 N N . ASP A 1 86 ? -13.793 -4.486 17.403 1.00 55.16 86 ASP A N 1
ATOM 645 C CA . ASP A 1 86 ? -13.678 -5.012 18.773 1.00 55.16 86 ASP A CA 1
ATOM 646 C C . ASP A 1 86 ? -14.341 -4.129 19.838 1.00 55.16 86 ASP A C 1
ATOM 648 O O . ASP A 1 86 ? -14.680 -4.621 20.916 1.00 55.16 86 ASP A O 1
ATOM 652 N N . VAL A 1 87 ? -14.556 -2.833 19.571 1.00 53.88 87 VAL A N 1
ATOM 653 C CA . VAL A 1 87 ? -15.275 -1.975 20.526 1.00 53.88 87 VAL A CA 1
ATOM 654 C C . VAL A 1 87 ? -16.785 -2.166 20.439 1.00 53.88 87 VAL A C 1
ATOM 656 O O . VAL A 1 87 ? -17.395 -2.314 21.486 1.00 53.88 87 VAL A O 1
ATOM 659 N N . GLY A 1 88 ? -17.410 -2.258 19.260 1.00 62.56 88 GLY A N 1
ATOM 660 C CA . GLY A 1 88 ? -18.858 -2.512 19.129 1.00 62.56 88 GLY A CA 1
ATOM 661 C C . GLY A 1 88 ? -19.776 -1.678 20.067 1.00 62.56 88 GLY A C 1
ATOM 662 O O . GLY A 1 88 ? -19.348 -0.706 20.689 1.00 62.56 88 GLY A O 1
ATOM 663 N N . PRO A 1 89 ? -21.057 -2.053 20.250 1.00 52.31 89 PRO A N 1
ATOM 664 C CA . PRO A 1 89 ? -21.964 -1.391 21.208 1.00 52.31 89 PRO A CA 1
ATOM 665 C C . PRO A 1 89 ? -21.513 -1.514 22.681 1.00 52.31 89 PRO A C 1
ATOM 667 O O . PRO A 1 89 ? -21.964 -0.777 23.563 1.00 52.31 89 PRO A O 1
ATOM 670 N N . ALA A 1 90 ? -20.626 -2.472 22.964 1.00 56.25 90 ALA A N 1
ATOM 671 C CA . ALA A 1 90 ? -20.098 -2.744 24.295 1.00 56.25 90 ALA A CA 1
ATOM 672 C C . ALA A 1 90 ? -18.971 -1.778 24.702 1.00 56.25 90 ALA A C 1
ATOM 674 O O . ALA A 1 90 ? -18.790 -1.534 25.890 1.00 56.25 90 ALA A O 1
ATOM 675 N N . GLY A 1 91 ? -18.244 -1.192 23.754 1.00 58.59 91 GLY A N 1
ATOM 676 C CA . GLY A 1 91 ? -17.102 -0.308 23.984 1.00 58.59 91 GLY A CA 1
ATOM 677 C C . GLY A 1 91 ? -17.518 1.051 24.524 1.00 58.59 91 GLY A C 1
ATOM 678 O O . GLY A 1 91 ? -16.915 1.534 25.481 1.00 58.59 91 GLY A O 1
ATOM 679 N N . ASP A 1 92 ? -18.616 1.609 24.009 1.00 57.03 92 ASP A N 1
ATOM 680 C CA . ASP A 1 92 ? -19.252 2.797 24.590 1.00 57.03 92 ASP A CA 1
ATOM 681 C C . ASP A 1 92 ? -19.764 2.508 26.003 1.00 57.03 92 ASP A C 1
ATOM 683 O O . ASP A 1 92 ? -19.585 3.319 26.910 1.00 57.03 92 ASP A O 1
ATOM 687 N N . SER A 1 93 ? -20.321 1.315 26.227 1.00 54.72 93 SER A N 1
ATOM 688 C CA . SER A 1 93 ? -20.798 0.887 27.545 1.00 54.72 93 SER A CA 1
ATOM 689 C C . SER A 1 93 ? -19.643 0.704 28.540 1.00 54.72 93 SER A C 1
ATOM 691 O O . SER A 1 93 ? -19.730 1.164 29.675 1.00 54.72 93 SER A O 1
ATOM 693 N N . LEU A 1 94 ? -18.521 0.109 28.125 1.00 57.97 94 LEU A N 1
ATOM 694 C CA . LEU A 1 94 ? -17.312 -0.052 28.940 1.00 57.97 94 LEU A CA 1
ATOM 695 C C . LEU A 1 94 ? -16.626 1.294 29.209 1.00 57.97 94 LEU A C 1
ATOM 697 O O . LEU A 1 94 ? -16.209 1.555 30.338 1.00 57.97 94 LEU A O 1
ATOM 701 N N . SER A 1 95 ? -16.564 2.177 28.211 1.00 59.28 95 SER A N 1
ATOM 702 C CA . SER A 1 95 ? -16.059 3.547 28.351 1.00 59.28 95 SER A CA 1
ATOM 703 C C . SER A 1 95 ? -16.929 4.369 29.307 1.00 59.28 95 SER A C 1
ATOM 705 O O . SER A 1 95 ? -16.408 5.048 30.197 1.00 59.28 95 SER A O 1
ATOM 707 N N . ALA A 1 96 ? -18.256 4.242 29.212 1.00 60.06 96 ALA A N 1
ATOM 708 C CA . ALA A 1 96 ? -19.210 4.864 30.125 1.00 60.06 96 ALA A CA 1
ATOM 709 C C . ALA A 1 96 ? -19.086 4.309 31.552 1.00 60.06 96 ALA A C 1
ATOM 711 O O . ALA A 1 96 ? -19.108 5.083 32.511 1.00 60.06 96 ALA A O 1
ATOM 712 N N . ILE A 1 97 ? -18.875 2.999 31.717 1.00 61.75 97 ILE A N 1
ATOM 713 C CA . ILE A 1 97 ? -18.637 2.367 33.023 1.00 61.75 97 ILE A CA 1
ATOM 714 C C . ILE A 1 97 ? -17.322 2.874 33.635 1.00 61.75 97 ILE A C 1
ATOM 716 O O . ILE A 1 97 ? -17.319 3.317 34.782 1.00 61.75 97 ILE A O 1
ATOM 720 N N . VAL A 1 98 ? -16.217 2.906 32.883 1.00 60.06 98 VAL A N 1
ATOM 721 C CA . VAL A 1 98 ? -14.919 3.416 33.368 1.00 60.06 98 VAL A CA 1
ATOM 722 C C . VAL A 1 98 ? -14.982 4.912 33.684 1.00 60.06 98 VAL A C 1
ATOM 724 O O . VAL A 1 98 ? -14.418 5.349 34.687 1.00 60.06 98 VAL A O 1
ATOM 727 N N . THR A 1 99 ? -15.695 5.702 32.879 1.00 64.31 99 THR A N 1
ATOM 728 C CA . THR A 1 99 ? -15.921 7.135 33.130 1.00 64.31 99 THR A CA 1
ATOM 729 C C . THR A 1 99 ? -16.759 7.351 34.385 1.00 64.31 99 THR A C 1
ATOM 731 O O . THR A 1 99 ? -16.436 8.220 35.189 1.00 64.31 99 THR A O 1
ATOM 734 N N . THR A 1 100 ? -17.775 6.520 34.614 1.00 63.47 100 THR A N 1
ATOM 735 C CA . THR A 1 100 ? -18.593 6.564 35.833 1.00 63.47 100 THR A CA 1
ATOM 736 C C . THR A 1 100 ? -17.769 6.170 37.061 1.00 63.47 100 THR A C 1
ATOM 738 O O . THR A 1 100 ? -17.798 6.877 38.061 1.00 63.47 100 THR A O 1
ATOM 741 N N . ILE A 1 101 ? -16.944 5.122 36.981 1.00 57.78 101 ILE A N 1
ATOM 742 C CA . ILE A 1 101 ? -16.054 4.678 38.073 1.00 57.78 101 ILE A CA 1
ATOM 743 C C . ILE A 1 101 ? -14.960 5.723 38.380 1.00 57.78 101 ILE A C 1
ATOM 745 O O . ILE A 1 101 ? -14.649 5.988 39.545 1.00 57.78 101 ILE A O 1
ATOM 749 N N . ARG A 1 102 ? -14.400 6.378 37.354 1.00 57.53 102 ARG A N 1
ATOM 750 C CA . ARG A 1 102 ? -13.453 7.499 37.520 1.00 57.53 102 ARG A CA 1
ATOM 751 C C . ARG A 1 102 ? -14.139 8.772 38.031 1.00 57.53 102 ARG A C 1
ATOM 753 O O . ARG A 1 102 ? -13.544 9.507 38.809 1.00 57.53 102 ARG A O 1
ATOM 760 N N . GLY A 1 103 ? -15.392 9.016 37.651 1.00 52.50 103 GLY A N 1
ATOM 761 C CA . GLY A 1 103 ? -16.209 10.133 38.137 1.00 52.50 103 GLY A CA 1
ATOM 762 C C . GLY A 1 103 ? -16.665 9.970 39.592 1.00 52.50 103 GLY A C 1
ATOM 763 O O . GLY A 1 103 ? -16.704 10.951 40.331 1.00 52.50 103 GLY A O 1
ATOM 764 N N . PHE A 1 104 ? -16.920 8.734 40.033 1.00 47.91 104 PHE A N 1
ATOM 765 C CA . PHE A 1 104 ? -17.257 8.400 41.423 1.00 47.91 104 PHE A CA 1
ATOM 766 C C . PHE A 1 104 ? -16.062 8.481 42.385 1.00 47.91 104 PHE A C 1
ATOM 768 O O . PHE A 1 104 ? -16.257 8.621 43.588 1.00 47.91 104 PHE A O 1
ATOM 775 N N . SER A 1 105 ? -14.819 8.444 41.893 1.00 45.53 105 SER A N 1
ATOM 776 C CA . SER A 1 105 ? -13.625 8.458 42.756 1.00 45.53 105 SER A CA 1
ATOM 777 C C . SER A 1 105 ? -13.009 9.842 42.994 1.00 45.53 105 SER A C 1
ATOM 779 O O . SER A 1 105 ? -12.179 9.970 43.892 1.00 45.53 105 SER A O 1
ATOM 781 N N . VAL A 1 106 ? -13.427 10.896 42.279 1.00 47.91 106 VAL A N 1
ATOM 782 C CA . VAL A 1 106 ? -12.857 12.251 42.474 1.00 47.91 106 VAL A CA 1
ATOM 783 C C . VAL A 1 106 ? -13.798 13.211 43.216 1.00 47.91 106 VAL A C 1
ATOM 785 O O . VAL A 1 106 ? -13.329 14.212 43.749 1.00 47.91 106 VAL A O 1
ATOM 788 N N . ASN A 1 107 ? -15.096 12.904 43.350 1.00 48.72 107 ASN A N 1
ATOM 789 C CA . ASN A 1 107 ? -16.051 13.823 43.994 1.00 48.72 107 ASN A CA 1
ATOM 790 C C . ASN A 1 107 ? -16.712 13.346 45.298 1.00 48.72 107 ASN A C 1
ATOM 792 O O . ASN A 1 107 ? -17.469 14.123 45.875 1.00 48.72 107 ASN A O 1
ATOM 796 N N . GLU A 1 108 ? -16.391 12.160 45.826 1.00 51.56 108 GLU A N 1
ATOM 797 C CA . GLU A 1 108 ? -16.981 11.697 47.101 1.00 51.56 108 GLU A CA 1
ATOM 798 C C . GLU A 1 108 ? -15.997 11.524 48.271 1.00 51.56 108 GLU A C 1
ATOM 800 O O . GLU A 1 108 ? -16.427 11.224 49.381 1.00 51.56 108 GLU A O 1
ATOM 805 N N . LEU A 1 109 ? -14.696 11.802 48.107 1.00 48.88 109 LEU A N 1
ATOM 806 C CA . LEU A 1 109 ? -13.723 11.686 49.210 1.00 48.88 109 LEU A CA 1
ATOM 807 C C . LEU A 1 109 ? -12.788 12.895 49.372 1.00 48.88 109 LEU A C 1
ATOM 809 O O . LEU A 1 109 ? -11.606 12.739 49.671 1.00 48.88 109 LEU A O 1
ATOM 813 N N . ASP A 1 110 ? -13.322 14.116 49.290 1.00 49.41 110 ASP A N 1
ATOM 814 C CA . ASP A 1 110 ? -12.705 15.251 49.994 1.00 49.41 110 ASP A CA 1
ATOM 815 C C . ASP A 1 110 ? -13.637 15.808 51.075 1.00 49.41 110 ASP A C 1
ATOM 817 O O . ASP A 1 110 ? -14.257 16.865 50.952 1.00 49.41 110 ASP A O 1
ATOM 821 N N . MET A 1 111 ? -13.707 15.071 52.184 1.00 45.84 111 MET A N 1
ATOM 822 C CA . MET A 1 111 ? -14.360 15.503 53.421 1.00 45.84 111 MET A CA 1
ATOM 823 C C . MET A 1 111 ? -13.540 16.561 54.194 1.00 45.84 111 MET A C 1
ATOM 825 O O . MET A 1 111 ? -13.876 16.866 55.339 1.00 45.84 111 MET A O 1
ATOM 829 N N . ARG A 1 112 ? -12.469 17.146 53.624 1.00 49.19 112 ARG A N 1
ATOM 830 C CA . ARG A 1 112 ? -11.692 18.228 54.268 1.00 49.19 112 ARG A CA 1
ATOM 831 C C . ARG A 1 112 ? -12.111 19.626 53.825 1.00 49.19 112 ARG A C 1
ATOM 833 O O . ARG A 1 112 ? -11.486 20.611 54.230 1.00 49.19 112 ARG A O 1
ATOM 840 N N . ARG A 1 113 ? -13.166 19.761 53.020 1.00 52.41 113 ARG A N 1
ATOM 841 C CA . ARG A 1 113 ? -13.627 21.080 52.584 1.00 52.41 113 ARG A CA 1
ATOM 842 C C . ARG A 1 113 ? -14.365 21.788 53.724 1.00 52.41 113 ARG A C 1
ATOM 844 O O . ARG A 1 113 ? -15.375 21.314 54.238 1.00 52.41 113 ARG A O 1
ATOM 851 N N . LYS A 1 114 ? -13.825 22.934 54.152 1.00 49.97 114 LYS A N 1
ATOM 852 C CA . LYS A 1 114 ? -14.448 23.816 55.149 1.00 49.97 114 LYS A CA 1
ATOM 853 C C . LYS A 1 114 ? -15.840 24.228 54.652 1.00 49.97 114 LYS A C 1
ATOM 855 O O . LYS A 1 114 ? -15.953 24.793 53.569 1.00 49.97 114 LYS A O 1
ATOM 860 N N . ARG A 1 115 ? -16.863 23.938 55.464 1.00 51.75 115 ARG A N 1
ATOM 861 C CA . ARG A 1 115 ? -18.281 24.282 55.248 1.00 51.75 115 ARG A CA 1
ATOM 862 C C . ARG A 1 115 ? -18.426 25.709 54.717 1.00 51.75 115 ARG A C 1
ATOM 864 O O . ARG A 1 115 ? -17.921 26.646 55.341 1.00 51.75 115 ARG A O 1
ATOM 871 N N . SER A 1 116 ? -19.114 25.872 53.592 1.00 59.09 116 SER A N 1
ATOM 872 C CA . SER A 1 116 ? -19.357 27.192 53.004 1.00 59.09 116 SER A CA 1
ATOM 873 C C . SER A 1 116 ? -20.534 27.867 53.708 1.00 59.09 116 SER A C 1
ATOM 875 O O . SER A 1 116 ? -21.514 27.215 54.062 1.00 59.09 116 SER A O 1
ATOM 877 N N . TRP A 1 117 ? -20.451 29.184 53.909 1.00 51.66 117 TRP A N 1
ATOM 878 C CA . TRP A 1 117 ? -21.474 30.032 54.548 1.00 51.66 117 TRP A CA 1
ATOM 879 C C . TRP A 1 117 ? -22.898 29.800 53.998 1.00 51.66 117 TRP A C 1
ATOM 881 O O . TRP A 1 117 ? -23.871 29.875 54.748 1.00 51.66 117 TRP A O 1
ATOM 891 N N . TRP A 1 118 ? -22.998 29.400 52.729 1.00 55.81 118 TRP A N 1
ATOM 892 C CA . TRP A 1 118 ? -24.237 29.027 52.048 1.00 55.81 118 TRP A CA 1
ATOM 893 C C . TRP A 1 118 ? -24.921 27.762 52.598 1.00 55.81 118 TRP A C 1
ATOM 895 O O . TRP A 1 118 ? -26.145 27.735 52.711 1.00 55.81 118 TRP A O 1
ATOM 905 N N . GLU A 1 119 ? -24.165 26.742 53.018 1.00 59.00 119 GLU A N 1
ATOM 906 C CA . GLU A 1 119 ? -24.713 25.495 53.591 1.00 59.00 119 GLU A CA 1
ATOM 907 C C . GLU A 1 119 ? -25.327 25.713 54.977 1.00 59.00 119 GLU A C 1
ATOM 909 O O . GLU A 1 119 ? -26.217 24.979 55.401 1.00 59.00 119 GLU A O 1
ATOM 914 N N . ARG A 1 120 ? -24.869 26.745 55.694 1.00 58.28 120 ARG A N 1
ATOM 915 C CA . ARG A 1 120 ? -25.430 27.131 56.994 1.00 58.28 120 ARG A CA 1
ATOM 916 C C . ARG A 1 120 ? -26.733 27.924 56.861 1.00 58.28 120 ARG A C 1
ATOM 918 O O . ARG A 1 120 ? -27.455 28.033 57.847 1.00 58.28 120 ARG A O 1
ATOM 925 N N . LEU A 1 121 ? -27.010 28.471 55.673 1.00 59.44 121 LEU A N 1
ATOM 926 C CA . LEU A 1 121 ? -28.196 29.278 55.375 1.00 59.44 121 LEU A CA 1
ATOM 927 C C . LEU A 1 121 ? -29.340 28.434 54.782 1.00 59.44 121 LEU A C 1
ATOM 929 O O . LEU A 1 121 ? -30.502 28.675 55.092 1.00 59.44 121 LEU A O 1
ATOM 933 N N . LEU A 1 122 ? -29.022 27.401 53.997 1.00 59.38 122 LEU A N 1
ATOM 934 C CA . LEU A 1 122 ? -29.987 26.456 53.415 1.00 59.38 122 LEU A CA 1
ATOM 935 C C . LEU A 1 122 ? -30.173 25.226 54.311 1.00 59.38 122 LEU A C 1
ATOM 937 O O . LEU A 1 122 ? -29.839 24.095 53.958 1.00 59.38 122 LEU A O 1
ATOM 941 N N . GLY A 1 123 ? -30.698 25.468 55.511 1.00 48.31 123 GLY A N 1
ATOM 942 C CA . GLY A 1 123 ? -31.087 24.412 56.436 1.00 48.31 123 GLY A CA 1
ATOM 943 C C . GLY A 1 123 ? -31.995 23.369 55.774 1.00 48.31 123 GLY A C 1
ATOM 944 O O . GLY A 1 123 ? -32.981 23.714 55.136 1.00 48.31 123 GLY A O 1
ATOM 945 N N . ARG A 1 124 ? -31.631 22.093 55.962 1.00 58.47 124 ARG A N 1
ATOM 946 C CA . ARG A 1 124 ? -32.455 20.878 55.816 1.00 58.47 124 ARG A CA 1
ATOM 947 C C . ARG A 1 124 ? -33.596 20.957 54.787 1.00 58.47 124 ARG A C 1
ATOM 949 O O . ARG A 1 124 ? -34.733 21.256 55.136 1.00 58.47 124 ARG A O 1
ATOM 956 N N . ALA A 1 125 ? -33.333 20.431 53.597 1.00 45.62 125 ALA A N 1
ATOM 957 C CA . ALA A 1 125 ? -34.338 19.688 52.843 1.00 45.62 125 ALA A CA 1
ATOM 958 C C . ALA A 1 125 ? -33.693 18.398 52.315 1.00 45.62 125 ALA A C 1
ATOM 960 O O . ALA A 1 125 ? -32.955 18.394 51.337 1.00 45.62 125 ALA A O 1
ATOM 961 N N . ALA A 1 126 ? -33.916 17.303 53.039 1.00 49.50 126 ALA A N 1
ATOM 962 C CA . ALA A 1 126 ? -33.708 15.945 52.538 1.00 49.50 126 ALA A CA 1
ATOM 963 C C . ALA A 1 126 ? -34.856 15.583 51.556 1.00 49.50 126 ALA A C 1
ATOM 965 O O . ALA A 1 126 ? -35.779 16.388 51.417 1.00 49.50 126 ALA A O 1
ATOM 966 N N . PRO A 1 127 ? -34.937 14.364 50.986 1.00 48.06 127 PRO A N 1
ATOM 967 C CA . PRO A 1 127 ? -33.955 13.280 50.909 1.00 48.06 127 PRO A CA 1
ATOM 968 C C . PRO A 1 127 ? -33.853 12.699 49.479 1.00 48.06 127 PRO A C 1
ATOM 970 O O . PRO A 1 127 ? -34.550 13.102 48.551 1.00 48.06 127 PRO A O 1
ATOM 973 N N . ALA A 1 128 ? -33.007 11.684 49.329 1.00 51.84 128 ALA A N 1
ATOM 974 C CA . ALA A 1 128 ? -32.836 10.797 48.182 1.00 51.84 128 ALA A CA 1
ATOM 975 C C . ALA A 1 128 ? -34.108 10.016 47.744 1.00 51.84 128 ALA A C 1
ATOM 977 O O . ALA A 1 128 ? -34.090 8.796 47.629 1.00 51.84 128 ALA A O 1
ATOM 978 N N . ALA A 1 129 ? -35.219 10.698 47.458 1.00 45.69 129 ALA A N 1
ATOM 979 C CA . ALA A 1 129 ? -36.465 10.082 46.987 1.00 45.69 129 ALA A CA 1
ATOM 980 C C . ALA A 1 129 ? -36.474 9.802 45.471 1.00 45.69 129 ALA A C 1
ATOM 982 O O . ALA A 1 129 ? -37.304 9.042 44.986 1.00 45.69 129 ALA A O 1
ATOM 983 N N . LYS A 1 130 ? -35.536 10.374 44.703 1.00 48.34 130 LYS A N 1
ATOM 984 C CA . LYS A 1 130 ? -35.431 10.131 43.251 1.00 48.34 130 LYS A CA 1
ATOM 985 C C . LYS A 1 130 ? -34.559 8.931 42.865 1.00 48.34 130 LYS A C 1
ATOM 987 O O . LYS A 1 130 ? -34.560 8.559 41.697 1.00 48.34 130 LYS A O 1
ATOM 992 N N . PHE A 1 131 ? -33.857 8.314 43.820 1.00 49.84 131 PHE A N 1
ATOM 993 C CA . PHE A 1 131 ? -32.969 7.175 43.550 1.00 49.84 131 PHE A CA 1
ATOM 994 C C . PHE A 1 131 ? -33.555 5.810 43.934 1.00 49.84 131 PHE A C 1
ATOM 996 O O . PHE A 1 131 ? -33.087 4.807 43.410 1.00 49.84 131 PHE A O 1
ATOM 1003 N N . LEU A 1 132 ? -34.615 5.755 44.752 1.00 49.22 132 LEU A N 1
ATOM 1004 C CA . LEU A 1 132 ? -35.304 4.490 45.049 1.00 49.22 132 LEU A CA 1
ATOM 1005 C C . LEU A 1 132 ? -36.363 4.118 43.992 1.00 49.22 132 LEU A C 1
ATOM 1007 O O . LEU A 1 132 ? -36.568 2.945 43.718 1.00 49.22 132 LEU A O 1
ATOM 1011 N N . ALA A 1 133 ? -36.976 5.105 43.328 1.00 46.16 133 ALA A N 1
ATOM 1012 C CA . ALA A 1 133 ? -38.069 4.872 42.373 1.00 46.16 133 ALA A CA 1
ATOM 1013 C C . ALA A 1 133 ? -37.629 4.311 41.002 1.00 46.16 133 ALA A C 1
ATOM 1015 O O . ALA A 1 133 ? -38.466 3.953 40.185 1.00 46.16 133 ALA A O 1
ATOM 1016 N N . ARG A 1 134 ? -36.321 4.244 40.716 1.00 52.22 134 ARG A N 1
ATOM 1017 C CA . ARG A 1 134 ? -35.788 3.746 39.431 1.00 52.22 134 ARG A CA 1
ATOM 1018 C C . ARG A 1 134 ? -35.441 2.254 39.440 1.00 52.22 134 ARG A C 1
ATOM 1020 O O . ARG A 1 134 ? -35.032 1.750 38.401 1.00 52.22 134 ARG A O 1
ATOM 1027 N N . TYR A 1 135 ? -35.583 1.566 40.576 1.00 50.91 135 TYR A N 1
ATOM 1028 C CA . TYR A 1 135 ? -35.242 0.142 40.697 1.00 50.91 135 TYR A CA 1
ATOM 1029 C C . TYR A 1 135 ? -36.462 -0.783 40.844 1.00 50.91 135 TYR A C 1
ATOM 1031 O O . TYR A 1 135 ? -36.308 -1.997 40.783 1.00 50.91 135 TYR A O 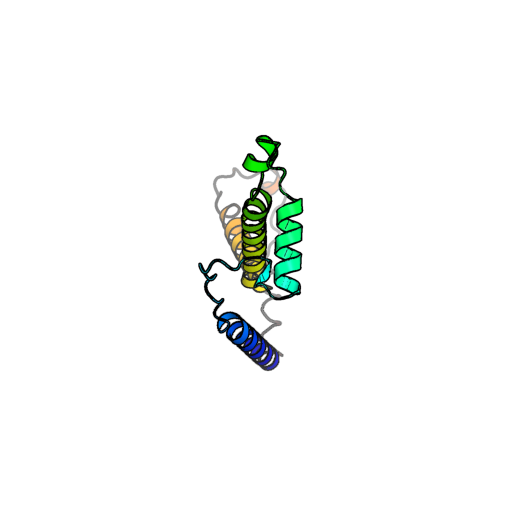1
ATOM 1039 N N . GLU A 1 136 ? -37.672 -0.233 40.991 1.00 44.34 136 GLU A N 1
ATOM 1040 C CA . GLU A 1 136 ? -38.901 -1.033 41.128 1.00 44.34 136 GLU A CA 1
ATOM 1041 C C . GLU A 1 136 ? -39.572 -1.356 39.778 1.00 44.34 136 GLU A C 1
ATOM 1043 O O . GLU A 1 136 ? -40.318 -2.323 39.682 1.00 44.34 136 GLU A O 1
ATOM 1048 N N . ASP A 1 137 ? -39.242 -0.630 38.703 1.00 48.59 137 ASP A N 1
ATOM 1049 C CA . ASP A 1 137 ? -39.929 -0.755 37.403 1.00 48.59 137 ASP A CA 1
ATOM 1050 C C . ASP A 1 137 ? -39.293 -1.786 36.437 1.00 48.59 137 ASP A C 1
ATOM 1052 O O . ASP A 1 137 ? -39.691 -1.890 35.282 1.00 48.59 137 ASP A O 1
ATOM 1056 N N . VAL A 1 138 ? -38.291 -2.563 36.883 1.00 54.88 138 VAL A N 1
ATOM 1057 C CA . VAL A 1 138 ? -37.586 -3.572 36.042 1.00 54.88 138 VAL A CA 1
ATOM 1058 C C . VAL A 1 138 ? -37.694 -5.003 36.602 1.00 54.88 138 VAL A C 1
ATOM 1060 O O . VAL A 1 138 ? -36.979 -5.911 36.189 1.00 54.88 138 VAL A O 1
ATOM 1063 N N . GLN A 1 139 ? -38.603 -5.252 37.545 1.00 45.56 139 GLN A N 1
ATOM 1064 C CA . GLN A 1 139 ? -38.876 -6.608 38.061 1.00 45.56 139 GLN A CA 1
ATOM 1065 C C . GLN A 1 139 ? -40.332 -7.049 37.870 1.00 45.56 139 GLN A C 1
ATOM 1067 O O . GLN A 1 139 ? -40.741 -8.072 38.411 1.00 45.56 139 GLN A O 1
ATOM 1072 N N . GLY A 1 140 ? -41.113 -6.302 37.088 1.00 51.06 140 GLY A N 1
ATOM 1073 C CA . GLY A 1 140 ? -42.546 -6.531 36.974 1.00 51.06 140 GLY A C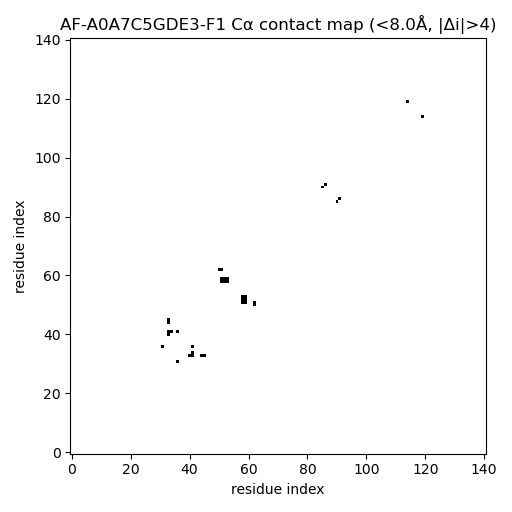A 1
ATOM 1074 C C . GLY A 1 140 ? -43.129 -6.398 35.578 1.00 51.06 140 GLY A C 1
ATOM 1075 O O . GLY A 1 140 ? -44.255 -5.927 35.515 1.00 51.06 140 GLY A O 1
ATOM 1076 N N . GLN A 1 141 ? -42.418 -6.785 34.507 1.00 36.78 141 GLN A N 1
ATOM 1077 C CA . GLN A 1 141 ? -42.993 -7.234 33.221 1.00 36.78 141 GLN A CA 1
ATOM 1078 C C . GLN A 1 141 ? -42.057 -8.229 32.531 1.00 36.78 141 GLN A C 1
ATOM 1080 O O . GLN A 1 141 ? -40.831 -7.974 32.537 1.00 36.78 141 GLN A O 1
#

Radius of gyration: 31.58 Å; Cα contacts (8 Å, |Δi|>4): 18; chains: 1; bounding box: 62×50×80 Å

Secondary structure (DSSP, 8-state):
-HHHHHHHHHHHHHHHHHHHT--PPPPP-----GGGS-HHHHHHHHHHHHT--TT-HHHHHHTTHHHHHHHHHHHHHHHHHHHHHHHHHHHHHHHHHHHHHHHHHHSS--TT----TTTTTS------TTTTTTSSTTS--

Solvent-accessible surface area (backbone atoms only — not comparable to full-atom values): 8905 Å² total; per-residue (Å²): 107,72,65,62,51,51,53,51,50,52,52,52,49,51,54,50,50,60,58,67,66,59,74,78,77,77,84,78,86,73,86,74,52,65,92,75,41,55,73,73,56,27,52,54,50,51,54,56,53,72,68,46,46,93,90,38,70,65,39,59,70,50,53,64,50,67,62,57,52,48,56,55,50,53,52,50,51,50,56,49,51,49,53,58,65,73,31,54,83,59,34,61,51,50,51,50,50,53,49,49,57,56,54,59,66,73,73,74,78,69,88,80,68,77,84,54,78,65,66,76,69,62,66,85,79,82,76,82,68,80,69,63,70,74,68,66,82,80,82,78,130